Protein AF-A0A7W0K2F9-F1 (afdb_monomer_lite)

pLDDT: mean 76.54, std 14.65, range [44.34, 94.38]

Radius of gyration: 30.42 Å; chains: 1; bounding box: 89×40×96 Å

Foldseek 3Di:
DDPPPPPDPDDPLRVLLVVLVVLVVVVLCCCLVPVLVVLVPDDFVCQLVVLVVVCVVVVVVVVVSLVSNQVSLVSCVVPPNDPVSVVSSVVSVVVVVLCVQAVVVLSVLSNVTDDVVSSVCVSVSHHDDPPPPPPPDPDPPVPPPVPPDDDDDDDDDDDDDDDD

Sequence (164 aa):
MLLAHATAPAGVSDVVLVGAMALHAGFQLVVTLVVYPGFAEISDQRWVAAHAAHSRRIVPLVAIVYAAVVAAAALALTDQTEPLELAAAVAAAGAVASTASVAAPAHRRMAGGRSDVSLRLLAAGRPLRPGSGGTDSCGRRRLTVTMGRTASAQRLPASSVPGG

Structure (mmCIF, N/CA/C/O backbone):
data_AF-A0A7W0K2F9-F1
#
_entry.id   AF-A0A7W0K2F9-F1
#
loop_
_atom_site.group_PDB
_atom_site.id
_atom_site.type_symbol
_atom_site.label_atom_id
_atom_site.label_alt_id
_atom_site.label_comp_id
_atom_site.label_asym_id
_atom_site.label_entity_id
_atom_site.label_seq_id
_atom_site.pdbx_PDB_ins_code
_atom_site.Cartn_x
_atom_site.Cartn_y
_atom_site.Cartn_z
_atom_site.occupancy
_atom_site.B_iso_or_equiv
_atom_site.auth_seq_id
_atom_site.auth_comp_id
_atom_site.auth_asym_id
_atom_site.auth_atom_id
_atom_site.pdbx_PDB_model_num
ATOM 1 N N . MET A 1 1 ? -16.835 -23.406 32.176 1.00 44.34 1 MET A N 1
ATOM 2 C CA . MET A 1 1 ? -17.591 -22.157 32.391 1.00 44.34 1 MET A CA 1
ATOM 3 C C . MET A 1 1 ? -17.332 -21.259 31.187 1.00 44.34 1 MET A C 1
ATOM 5 O O . MET A 1 1 ? -16.384 -20.489 31.182 1.00 44.34 1 MET A O 1
ATOM 9 N N . LEU A 1 2 ? -18.081 -21.502 30.108 1.00 55.56 2 LEU A N 1
ATOM 10 C CA . LEU A 1 2 ? -17.984 -20.797 28.830 1.00 55.56 2 LEU A CA 1
ATOM 11 C C . LEU A 1 2 ? -18.884 -19.560 28.966 1.00 55.56 2 LEU A C 1
ATOM 13 O O . LEU A 1 2 ? -20.105 -19.689 28.917 1.00 55.56 2 LEU A O 1
ATOM 17 N N . LEU A 1 3 ? -18.314 -18.395 29.276 1.00 56.94 3 LEU A N 1
ATOM 18 C CA . LEU A 1 3 ? -19.094 -17.160 29.331 1.00 56.94 3 LEU A CA 1
ATOM 19 C C . LEU A 1 3 ? -19.512 -16.812 27.905 1.00 56.94 3 LEU A C 1
ATOM 21 O O . LEU A 1 3 ? -18.682 -16.411 27.091 1.00 56.94 3 LEU A O 1
ATOM 25 N N . ALA A 1 4 ? -20.799 -16.992 27.617 1.00 51.59 4 ALA A N 1
ATOM 26 C CA . ALA A 1 4 ? -21.450 -16.429 26.451 1.00 51.59 4 ALA A CA 1
ATOM 27 C C . ALA A 1 4 ? -21.295 -14.902 26.518 1.00 51.59 4 ALA A C 1
ATOM 29 O O . ALA A 1 4 ? -22.056 -14.220 27.201 1.00 51.59 4 ALA A O 1
ATOM 30 N N . HIS A 1 5 ? -20.262 -14.372 25.859 1.00 55.75 5 HIS A N 1
ATOM 31 C CA . HIS A 1 5 ? -20.194 -12.955 25.537 1.00 55.75 5 HIS A CA 1
ATOM 32 C C . HIS A 1 5 ? -21.335 -12.695 24.564 1.00 55.75 5 HIS A C 1
ATOM 34 O O . HIS A 1 5 ? -21.244 -13.032 23.384 1.00 55.75 5 HIS A O 1
ATOM 40 N N . ALA A 1 6 ? -22.435 -12.146 25.072 1.00 52.97 6 ALA A N 1
ATOM 41 C CA . ALA A 1 6 ? -23.382 -11.461 24.218 1.00 52.97 6 ALA A CA 1
ATOM 42 C C . ALA A 1 6 ? -22.588 -10.352 23.521 1.00 52.97 6 ALA A C 1
ATOM 44 O O . ALA A 1 6 ? -22.190 -9.378 24.156 1.00 52.97 6 ALA A O 1
ATOM 45 N N . THR A 1 7 ? -22.265 -10.552 22.244 1.00 63.22 7 THR A N 1
ATOM 46 C CA . THR A 1 7 ? -21.638 -9.524 21.422 1.00 63.22 7 THR A CA 1
ATOM 47 C C . THR A 1 7 ? -22.633 -8.383 21.339 1.00 63.22 7 THR A C 1
ATOM 49 O O . THR A 1 7 ? -23.656 -8.502 20.660 1.00 63.22 7 THR A O 1
ATOM 52 N N . ALA A 1 8 ? -22.368 -7.306 22.076 1.00 65.19 8 ALA A N 1
ATOM 53 C CA . ALA A 1 8 ? -23.054 -6.052 21.838 1.00 65.19 8 ALA A CA 1
ATOM 54 C C . ALA A 1 8 ? -22.922 -5.716 20.341 1.00 65.19 8 ALA A C 1
ATOM 56 O O . ALA A 1 8 ? -21.904 -6.062 19.726 1.00 65.19 8 ALA A O 1
ATOM 57 N N . PRO A 1 9 ? -23.952 -5.115 19.723 1.00 69.56 9 PRO A N 1
ATOM 58 C CA . PRO A 1 9 ? -23.828 -4.663 18.348 1.00 69.56 9 PRO A CA 1
ATOM 59 C C . PRO A 1 9 ? -22.625 -3.721 18.257 1.00 69.56 9 PRO A C 1
ATOM 61 O O . PRO A 1 9 ? -22.491 -2.816 19.079 1.00 69.56 9 PRO A O 1
ATOM 64 N N . ALA A 1 10 ? -21.750 -3.982 17.286 1.00 72.31 10 ALA A N 1
ATOM 65 C CA . ALA A 1 10 ? -20.553 -3.187 17.056 1.00 72.31 10 ALA A CA 1
ATOM 66 C C . ALA A 1 10 ? -20.918 -1.701 16.925 1.00 72.31 10 ALA A C 1
ATOM 68 O O . ALA A 1 10 ? -21.909 -1.358 16.264 1.00 72.31 10 ALA A O 1
ATOM 69 N N . GLY A 1 11 ? -20.121 -0.836 17.551 1.00 83.56 11 GLY A N 1
ATOM 70 C CA . GLY A 1 11 ? -20.272 0.606 17.414 1.00 83.56 11 GLY A CA 1
ATOM 71 C C . GLY A 1 11 ? -20.081 1.050 15.961 1.00 83.56 11 GLY A C 1
ATOM 72 O O . GLY A 1 11 ? -19.522 0.340 15.124 1.00 83.56 11 GLY A O 1
ATOM 73 N N . VAL A 1 12 ? -20.534 2.258 15.625 1.00 86.12 12 VAL A N 1
ATOM 74 C CA . VAL A 1 12 ? -20.285 2.822 14.285 1.00 86.12 12 VAL A CA 1
ATOM 75 C C . VAL A 1 12 ? -18.777 2.955 14.032 1.00 86.12 12 VAL A C 1
ATOM 77 O O . VAL A 1 12 ? -18.313 2.652 12.934 1.00 86.12 12 VAL A O 1
ATOM 80 N N . SER A 1 13 ? -18.012 3.347 15.050 1.00 84.88 13 SER A N 1
ATOM 81 C CA . SER A 1 13 ? -16.548 3.409 15.043 1.00 84.88 13 SER A CA 1
ATOM 82 C C . SER A 1 13 ? -15.904 2.044 14.787 1.00 84.88 13 SER A C 1
ATOM 84 O O . SER A 1 13 ? -15.033 1.958 13.920 1.00 84.88 13 SER A O 1
ATOM 86 N N . ASP A 1 14 ? -16.393 0.973 15.421 1.00 85.62 14 ASP A N 1
ATOM 87 C CA . ASP A 1 14 ? -15.945 -0.404 15.158 1.00 85.62 14 ASP A CA 1
ATOM 88 C C . ASP A 1 14 ? -16.142 -0.801 13.694 1.00 85.62 14 ASP A C 1
ATOM 90 O O . ASP A 1 14 ? -15.218 -1.280 13.031 1.00 85.62 14 ASP A O 1
ATOM 94 N N . VAL A 1 15 ? -17.351 -0.588 13.165 1.00 87.75 15 VAL A N 1
ATOM 95 C CA . VAL A 1 15 ? -17.688 -0.939 11.777 1.00 87.75 15 VAL A CA 1
ATOM 96 C C . VAL A 1 15 ? -16.814 -0.155 10.799 1.00 87.75 15 VAL A C 1
ATOM 98 O O . VAL A 1 15 ? -16.313 -0.720 9.822 1.00 87.75 15 VAL A O 1
ATOM 101 N N . VAL A 1 16 ? -16.593 1.132 11.069 1.00 89.69 16 VAL A N 1
ATOM 102 C CA . VAL A 1 16 ? -15.739 2.001 10.252 1.00 89.69 16 VAL A CA 1
ATOM 103 C C . VAL A 1 16 ? -14.276 1.550 10.309 1.00 89.69 16 VAL A C 1
ATOM 105 O O . VAL A 1 16 ? -13.632 1.460 9.261 1.00 89.69 16 VAL A O 1
ATOM 108 N N . LEU A 1 17 ? -13.757 1.208 11.489 1.00 86.75 17 LEU A N 1
ATOM 109 C CA . LEU A 1 17 ? -12.385 0.732 11.669 1.00 86.75 17 LEU A CA 1
ATOM 110 C C . LEU A 1 17 ? -12.152 -0.614 10.984 1.00 86.75 17 LEU A C 1
ATOM 112 O O . LEU A 1 17 ? -11.210 -0.750 10.199 1.00 86.75 17 LEU A O 1
ATOM 116 N N . VAL A 1 18 ? -13.035 -1.588 11.208 1.00 88.56 18 VAL A N 1
ATOM 117 C CA . VAL A 1 18 ? -12.971 -2.900 10.547 1.00 88.56 18 VAL A CA 1
ATOM 118 C C . VAL A 1 18 ? -13.072 -2.743 9.032 1.00 88.56 18 VAL A C 1
ATOM 120 O O . VAL A 1 18 ? -12.278 -3.337 8.301 1.00 88.56 18 VAL A O 1
ATOM 123 N N . GLY A 1 19 ? -13.994 -1.907 8.546 1.00 89.81 19 GLY A N 1
ATOM 124 C CA . GLY A 1 19 ? -14.146 -1.621 7.121 1.00 89.81 19 GLY A CA 1
ATOM 125 C C . GLY A 1 19 ? -12.888 -1.005 6.503 1.00 89.81 19 GLY A C 1
ATOM 126 O O . GLY A 1 19 ? -12.433 -1.457 5.450 1.00 89.81 19 GLY A O 1
ATOM 127 N N . ALA A 1 20 ? -12.277 -0.025 7.171 1.00 90.75 20 ALA A N 1
ATOM 128 C CA . ALA A 1 20 ? -11.041 0.604 6.710 1.00 90.75 20 ALA A CA 1
ATOM 129 C C . ALA A 1 20 ? -9.855 -0.377 6.700 1.00 90.75 20 ALA A C 1
ATOM 131 O O . ALA A 1 20 ? -9.077 -0.400 5.742 1.00 90.75 20 ALA A O 1
ATOM 132 N N . MET A 1 21 ? -9.741 -1.232 7.719 1.00 88.75 21 MET A N 1
ATOM 133 C CA . MET A 1 21 ? -8.705 -2.267 7.781 1.00 88.75 21 MET A CA 1
ATOM 134 C C . MET A 1 21 ? -8.904 -3.345 6.711 1.00 88.75 21 MET A C 1
ATOM 136 O O . MET A 1 21 ? -7.936 -3.751 6.069 1.00 88.75 21 MET A O 1
ATOM 140 N N . ALA A 1 22 ? -10.145 -3.768 6.459 1.00 89.75 22 ALA A N 1
ATOM 141 C CA . ALA A 1 22 ? -10.466 -4.706 5.387 1.00 89.75 22 ALA A CA 1
ATOM 142 C C . ALA A 1 22 ? -10.148 -4.115 4.003 1.00 89.75 22 ALA A C 1
ATOM 144 O O . ALA A 1 22 ? -9.556 -4.796 3.164 1.00 89.75 22 ALA A O 1
ATOM 145 N N . LEU A 1 23 ? -10.469 -2.834 3.782 1.00 92.81 23 LEU A N 1
ATOM 146 C CA . LEU A 1 23 ? -10.103 -2.107 2.564 1.00 92.81 23 LEU A CA 1
ATOM 147 C C . LEU A 1 23 ? -8.581 -2.071 2.369 1.00 92.81 23 LEU A C 1
ATOM 149 O O . LEU A 1 23 ? -8.090 -2.371 1.278 1.00 92.81 23 LEU A O 1
ATOM 153 N N . HIS A 1 24 ? -7.828 -1.730 3.417 1.00 91.75 24 HIS A N 1
ATOM 154 C CA . HIS A 1 24 ? -6.365 -1.694 3.374 1.00 91.75 24 HIS A CA 1
ATOM 155 C C . HIS A 1 24 ? -5.759 -3.075 3.105 1.00 91.75 24 HIS A C 1
ATOM 157 O O . HIS A 1 24 ? -4.905 -3.209 2.227 1.00 91.75 24 HIS A O 1
ATOM 163 N N . ALA A 1 25 ? -6.244 -4.111 3.787 1.00 90.06 25 ALA A N 1
ATOM 164 C CA . ALA A 1 25 ? -5.805 -5.485 3.571 1.00 90.06 25 ALA A CA 1
ATOM 165 C C . ALA A 1 25 ? -6.096 -5.953 2.136 1.00 90.06 25 ALA A C 1
ATOM 167 O O . ALA A 1 25 ? -5.215 -6.506 1.474 1.00 90.06 25 ALA A O 1
ATOM 168 N N . GLY A 1 26 ? -7.296 -5.673 1.618 1.00 91.94 26 GLY A N 1
ATOM 169 C CA . GLY A 1 26 ? -7.666 -5.965 0.232 1.00 91.94 26 GLY A CA 1
ATOM 170 C C . GLY A 1 26 ? -6.764 -5.246 -0.773 1.00 91.94 26 GLY A C 1
ATOM 171 O O . GLY A 1 26 ? -6.275 -5.861 -1.722 1.00 91.94 26 GLY A O 1
ATOM 172 N N . PHE A 1 27 ? -6.464 -3.969 -0.526 1.00 91.88 27 PHE A N 1
ATOM 173 C CA . PHE A 1 27 ? -5.512 -3.206 -1.330 1.00 91.88 27 PHE A CA 1
ATOM 174 C C . PHE A 1 27 ? -4.119 -3.859 -1.339 1.00 91.88 27 PHE A C 1
ATOM 176 O O . PHE A 1 27 ? -3.539 -4.059 -2.410 1.00 91.88 27 PHE A O 1
ATOM 183 N N . GLN A 1 28 ? -3.602 -4.249 -0.171 1.00 90.38 28 GLN A N 1
ATOM 184 C CA . GLN A 1 28 ? -2.296 -4.906 -0.059 1.00 90.38 28 GLN A CA 1
ATOM 185 C C . GLN A 1 28 ? -2.253 -6.256 -0.782 1.00 90.38 28 GLN A C 1
ATOM 187 O O . GLN A 1 28 ? -1.269 -6.558 -1.463 1.00 90.38 28 GLN A O 1
ATOM 192 N N . LEU A 1 29 ? -3.325 -7.048 -0.695 1.00 91.56 29 LEU A N 1
ATOM 193 C CA . LEU A 1 29 ? -3.441 -8.314 -1.419 1.00 91.56 29 LEU A CA 1
ATOM 194 C C . LEU A 1 29 ? -3.397 -8.104 -2.934 1.00 91.56 29 LEU A C 1
ATOM 196 O O . LEU A 1 29 ? -2.640 -8.792 -3.615 1.00 91.56 29 LEU A O 1
ATOM 200 N N . VAL A 1 30 ? -4.138 -7.129 -3.467 1.00 94.38 30 VAL A N 1
ATOM 201 C CA . VAL A 1 30 ? -4.122 -6.818 -4.907 1.00 94.38 30 VAL A CA 1
ATOM 202 C C . VAL A 1 30 ? -2.734 -6.366 -5.361 1.00 94.38 30 VAL A C 1
ATOM 204 O O . VAL A 1 30 ? -2.222 -6.855 -6.371 1.00 94.38 30 VAL A O 1
ATOM 207 N N . VAL A 1 31 ? -2.086 -5.469 -4.615 1.00 90.50 31 VAL A N 1
ATOM 208 C CA . VAL A 1 31 ? -0.729 -5.014 -4.954 1.00 90.50 31 VAL A CA 1
ATOM 209 C C . VAL A 1 31 ? 0.255 -6.188 -4.963 1.00 90.50 31 VAL A C 1
ATOM 211 O O . VAL A 1 31 ? 1.047 -6.336 -5.895 1.00 90.50 31 VAL A O 1
ATOM 214 N N . THR 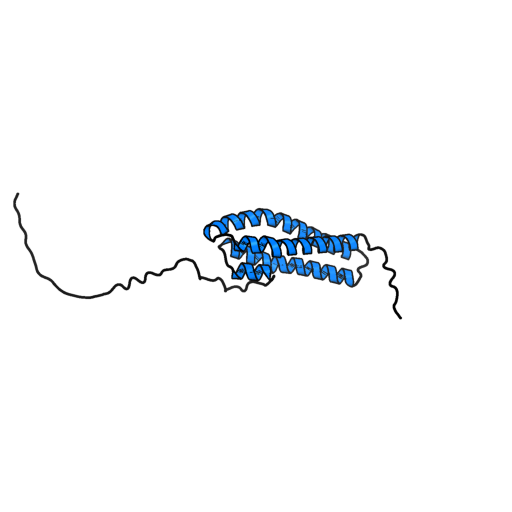A 1 32 ? 0.164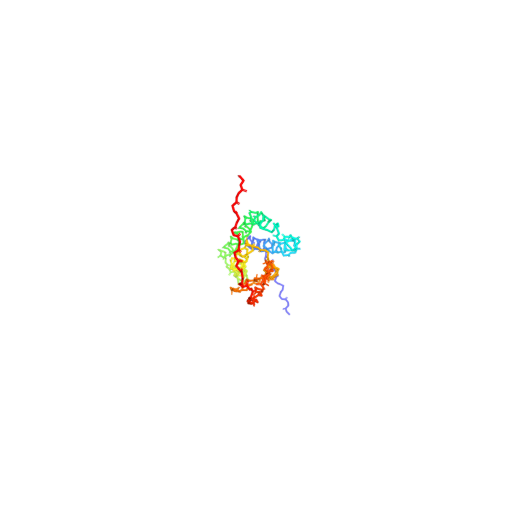 -7.061 -3.965 1.00 87.81 32 THR A N 1
ATOM 215 C CA . THR A 1 32 ? 1.099 -8.176 -3.789 1.00 87.81 32 THR A CA 1
ATOM 216 C C . THR A 1 32 ? 0.892 -9.284 -4.817 1.00 87.81 32 THR A C 1
ATOM 218 O O . THR A 1 32 ? 1.864 -9.776 -5.385 1.00 87.81 32 THR A O 1
ATOM 221 N N . LEU A 1 33 ? -0.358 -9.680 -5.060 1.00 89.62 33 LEU A N 1
ATOM 222 C CA . LEU A 1 33 ? -0.691 -10.852 -5.873 1.00 89.62 33 LEU A CA 1
ATOM 223 C C . LEU A 1 33 ? -0.896 -10.530 -7.354 1.00 89.62 33 LEU A C 1
ATOM 225 O O . LEU A 1 33 ? -0.792 -11.429 -8.181 1.00 89.62 33 LEU A O 1
ATOM 229 N N . VAL A 1 34 ? -1.190 -9.274 -7.699 1.00 92.50 34 VAL A N 1
ATOM 230 C CA . VAL A 1 34 ? -1.494 -8.875 -9.082 1.00 92.50 34 VAL A CA 1
ATOM 231 C C . VAL A 1 34 ? -0.463 -7.882 -9.605 1.00 92.50 34 VAL A C 1
ATOM 233 O O . VAL A 1 34 ? 0.147 -8.106 -10.649 1.00 92.50 34 VAL A O 1
ATOM 236 N N . VAL A 1 35 ? -0.230 -6.788 -8.876 1.00 91.00 35 VAL A N 1
ATOM 237 C CA . VAL A 1 35 ? 0.603 -5.685 -9.381 1.00 91.00 35 VAL A CA 1
ATOM 238 C C . VAL A 1 35 ? 2.081 -6.070 -9.439 1.00 91.00 35 VAL A C 1
ATOM 240 O O . VAL A 1 35 ? 2.724 -5.863 -10.470 1.00 91.00 35 VAL A O 1
ATOM 243 N N . TYR A 1 36 ? 2.641 -6.629 -8.363 1.00 88.50 36 TYR A N 1
ATOM 244 C CA . TYR A 1 36 ? 4.064 -6.987 -8.336 1.00 88.50 36 TYR A CA 1
ATOM 245 C C . TYR A 1 36 ? 4.443 -8.102 -9.321 1.00 88.50 36 TYR A C 1
ATOM 247 O O . TYR A 1 36 ? 5.468 -7.939 -9.990 1.00 88.50 36 TYR A O 1
ATOM 255 N N . PRO A 1 37 ? 3.647 -9.173 -9.503 1.00 87.12 37 PRO A N 1
ATOM 256 C CA . PRO A 1 37 ? 3.884 -10.132 -10.579 1.00 87.12 37 PRO A CA 1
ATOM 257 C C . PRO A 1 37 ? 3.842 -9.482 -11.964 1.00 87.12 37 PRO A C 1
ATOM 259 O O . PRO A 1 37 ? 4.759 -9.693 -12.751 1.00 87.12 37 PRO A O 1
ATOM 262 N N . GLY A 1 38 ? 2.874 -8.596 -12.229 1.00 88.56 38 GLY A N 1
ATOM 263 C CA . GLY A 1 38 ? 2.805 -7.873 -13.504 1.00 88.56 38 GLY A CA 1
ATOM 264 C C . GLY A 1 38 ? 4.040 -7.005 -13.782 1.00 88.56 38 GLY A C 1
ATOM 265 O O . GLY A 1 38 ? 4.488 -6.893 -14.922 1.00 88.56 38 GLY A O 1
ATOM 266 N N . PHE A 1 39 ? 4.663 -6.433 -12.746 1.00 88.81 39 PHE A N 1
ATOM 267 C CA . PHE A 1 39 ? 5.930 -5.715 -12.903 1.00 88.81 39 PHE A CA 1
ATOM 268 C C . PHE A 1 39 ? 7.111 -6.615 -13.276 1.00 88.81 39 PHE A C 1
ATOM 270 O O . PHE A 1 39 ? 8.032 -6.145 -13.949 1.00 88.81 39 PHE A O 1
ATOM 277 N N . ALA A 1 40 ? 7.091 -7.891 -12.883 1.00 85.75 40 ALA A N 1
ATOM 278 C CA . ALA A 1 40 ? 8.150 -8.840 -13.216 1.00 85.75 40 ALA A CA 1
ATOM 279 C C . ALA A 1 40 ? 8.210 -9.161 -14.723 1.00 85.75 40 ALA A C 1
ATOM 281 O O . ALA A 1 40 ? 9.253 -9.596 -15.213 1.00 85.75 40 ALA A O 1
ATOM 282 N N . GLU A 1 41 ? 7.147 -8.878 -15.473 1.00 88.50 41 GLU A N 1
ATOM 283 C CA . GLU A 1 41 ? 7.058 -9.115 -16.920 1.00 88.50 41 GLU A CA 1
ATOM 284 C C . GLU A 1 41 ? 7.526 -7.912 -17.762 1.00 88.50 41 GLU A C 1
ATOM 286 O O . GLU A 1 41 ? 7.749 -8.031 -18.967 1.00 88.50 41 GLU A O 1
ATOM 291 N N . ILE A 1 42 ? 7.717 -6.735 -17.152 1.00 91.19 42 ILE A N 1
ATOM 292 C CA . ILE A 1 42 ? 8.082 -5.511 -17.881 1.00 91.19 42 ILE A CA 1
ATOM 293 C C . ILE A 1 42 ? 9.580 -5.488 -18.189 1.00 91.19 42 ILE A C 1
ATOM 295 O O . ILE A 1 42 ? 10.406 -5.484 -17.279 1.00 91.19 42 ILE A O 1
ATOM 299 N N . SER A 1 43 ? 9.944 -5.388 -19.468 1.00 90.62 43 SER A N 1
ATOM 300 C CA . SER A 1 43 ? 11.347 -5.260 -19.878 1.00 90.62 43 SER A CA 1
ATOM 301 C C . SER A 1 43 ? 12.015 -3.990 -19.336 1.00 90.62 43 SER A C 1
ATOM 303 O O . SER A 1 43 ? 11.375 -2.945 -19.190 1.00 90.62 43 SER A O 1
ATOM 305 N N . ASP A 1 44 ? 13.332 -4.046 -19.127 1.00 88.94 44 ASP A N 1
ATOM 306 C CA . ASP A 1 44 ? 14.124 -2.917 -18.611 1.00 88.94 44 ASP A CA 1
ATOM 307 C C . ASP A 1 44 ? 13.948 -1.636 -19.438 1.00 88.94 44 ASP A C 1
ATOM 309 O O . ASP A 1 44 ? 13.823 -0.544 -18.888 1.00 88.94 44 ASP A O 1
ATOM 313 N N . GLN A 1 45 ? 13.853 -1.768 -20.765 1.00 91.88 45 GLN A N 1
ATOM 314 C CA . GLN A 1 45 ? 13.656 -0.642 -21.686 1.00 91.88 45 GLN A CA 1
ATOM 315 C C . GLN A 1 45 ? 12.334 0.102 -21.448 1.00 91.88 45 GLN A C 1
ATOM 317 O O . GLN A 1 45 ? 12.251 1.311 -21.659 1.00 91.88 45 GLN A O 1
ATOM 322 N N . ARG A 1 46 ? 11.286 -0.612 -21.022 1.00 92.31 46 ARG A N 1
ATOM 323 C CA . ARG A 1 46 ? 9.945 -0.047 -20.794 1.00 92.31 46 ARG A CA 1
ATOM 324 C C . ARG A 1 46 ? 9.703 0.313 -19.331 1.00 92.31 46 ARG A C 1
ATOM 326 O O . ARG A 1 46 ? 8.711 0.983 -19.037 1.00 92.31 46 ARG A O 1
ATOM 333 N N . TRP A 1 47 ? 10.601 -0.102 -18.437 1.00 91.00 47 TRP A N 1
ATOM 334 C CA . TRP A 1 47 ? 10.448 0.010 -16.993 1.00 91.00 47 TRP A CA 1
ATOM 335 C C . TRP A 1 47 ? 10.135 1.433 -16.535 1.00 91.00 47 TRP A C 1
ATOM 337 O O . TRP A 1 47 ? 9.105 1.655 -15.908 1.00 91.00 47 TRP A O 1
ATOM 347 N N . VAL A 1 48 ? 10.982 2.407 -16.884 1.00 91.31 48 VAL A N 1
ATOM 348 C CA . VAL A 1 48 ? 10.853 3.792 -16.394 1.00 91.31 48 VAL A CA 1
ATOM 349 C C . VAL A 1 48 ? 9.503 4.393 -16.791 1.00 91.31 48 VAL A C 1
ATOM 351 O O . VAL A 1 48 ? 8.798 4.960 -15.956 1.00 91.31 48 VAL A O 1
ATOM 354 N N . ALA A 1 49 ? 9.098 4.218 -18.052 1.00 92.50 49 ALA A N 1
ATOM 355 C CA . ALA A 1 49 ? 7.823 4.725 -18.547 1.00 92.50 49 ALA A CA 1
ATOM 356 C C . ALA A 1 49 ? 6.627 4.040 -17.861 1.00 92.50 49 ALA A C 1
ATOM 358 O O . ALA A 1 49 ? 5.684 4.717 -17.435 1.00 92.50 49 ALA A O 1
ATOM 359 N N . ALA A 1 50 ? 6.670 2.712 -17.720 1.00 92.88 50 ALA A N 1
ATOM 360 C CA . ALA A 1 50 ? 5.599 1.939 -17.098 1.00 92.88 50 ALA A CA 1
ATOM 361 C C . ALA A 1 50 ? 5.474 2.220 -15.592 1.00 92.88 50 ALA A C 1
ATOM 363 O O . ALA A 1 50 ? 4.370 2.464 -15.102 1.00 92.88 50 ALA A O 1
ATOM 364 N N . HIS A 1 51 ? 6.593 2.260 -14.866 1.00 93.19 51 HIS A N 1
ATOM 365 C CA . HIS A 1 51 ? 6.644 2.563 -13.435 1.00 93.19 51 HIS A CA 1
ATOM 366 C C . HIS A 1 51 ? 6.163 3.983 -13.141 1.00 93.19 51 HIS A C 1
ATOM 368 O O . HIS A 1 51 ? 5.351 4.172 -12.235 1.00 93.19 51 HIS A O 1
ATOM 374 N N . ALA A 1 52 ? 6.567 4.975 -13.940 1.00 92.00 52 ALA A N 1
ATOM 375 C CA . ALA A 1 52 ? 6.078 6.344 -13.791 1.00 92.00 52 ALA A CA 1
ATOM 376 C C . ALA A 1 52 ? 4.561 6.433 -14.031 1.00 92.00 52 ALA A C 1
ATOM 378 O O . ALA A 1 52 ? 3.842 7.100 -13.283 1.00 92.00 52 ALA A O 1
ATOM 379 N N . ALA A 1 53 ? 4.053 5.738 -15.053 1.00 93.62 53 ALA A N 1
ATOM 380 C CA . ALA A 1 53 ? 2.625 5.703 -15.350 1.00 93.62 53 ALA A CA 1
ATOM 381 C C . ALA A 1 53 ? 1.817 4.985 -14.257 1.00 93.62 53 ALA A C 1
ATOM 383 O O . ALA A 1 53 ? 0.720 5.430 -13.920 1.00 93.62 53 ALA A O 1
ATOM 384 N N . HIS A 1 54 ? 2.342 3.899 -13.691 1.00 93.62 54 HIS A N 1
ATOM 385 C CA . HIS A 1 54 ? 1.741 3.239 -12.537 1.00 93.62 54 HIS A CA 1
ATOM 386 C C . HIS A 1 54 ? 1.759 4.150 -11.304 1.00 93.62 54 HIS A C 1
ATOM 388 O O . HIS A 1 54 ? 0.716 4.358 -10.691 1.00 93.62 54 HIS A O 1
ATOM 394 N N . SER A 1 55 ? 2.903 4.768 -10.997 1.00 92.00 55 SER A N 1
ATOM 395 C CA . SER A 1 55 ? 3.084 5.649 -9.837 1.00 92.00 55 SER A CA 1
ATOM 396 C C . SER A 1 55 ? 2.075 6.800 -9.831 1.00 92.00 55 SER A C 1
ATOM 398 O O . SER A 1 55 ? 1.419 7.035 -8.821 1.00 92.00 55 SER A O 1
ATOM 400 N N . ARG A 1 56 ? 1.855 7.460 -10.978 1.00 94.25 56 ARG A N 1
ATOM 401 C CA . ARG A 1 56 ? 0.850 8.536 -11.097 1.00 94.25 56 ARG A CA 1
ATOM 402 C C . ARG A 1 56 ? -0.581 8.085 -10.787 1.00 94.25 56 ARG A C 1
ATOM 404 O O . ARG A 1 56 ? -1.374 8.897 -10.328 1.00 94.25 56 ARG A O 1
ATOM 411 N N . ARG A 1 57 ? -0.916 6.820 -11.055 1.00 94.12 57 ARG A N 1
ATOM 412 C CA . ARG A 1 57 ? -2.261 6.267 -10.827 1.00 94.12 57 ARG A CA 1
ATOM 413 C C . ARG A 1 57 ? -2.426 5.720 -9.414 1.00 94.12 57 ARG A C 1
ATOM 415 O O . ARG A 1 57 ? -3.474 5.911 -8.812 1.00 94.12 57 ARG A O 1
ATOM 422 N N . ILE A 1 58 ? -1.402 5.051 -8.887 1.00 92.06 58 ILE A N 1
ATOM 423 C CA . ILE A 1 58 ? -1.486 4.357 -7.599 1.00 92.06 58 ILE A CA 1
ATOM 424 C C . ILE A 1 58 ? -1.339 5.311 -6.410 1.00 92.06 58 ILE A C 1
ATOM 426 O O . ILE A 1 58 ? -1.989 5.101 -5.395 1.00 92.06 58 ILE A O 1
ATOM 430 N N . VAL A 1 59 ? -0.540 6.381 -6.529 1.00 91.25 59 VAL A N 1
ATOM 431 C CA . VAL A 1 59 ? -0.311 7.347 -5.438 1.00 91.25 59 VAL A CA 1
ATOM 432 C C . VAL A 1 59 ? -1.607 7.962 -4.890 1.00 91.25 59 VAL A C 1
ATOM 434 O O . VAL A 1 59 ? -1.788 7.900 -3.674 1.00 91.25 59 VAL A O 1
ATOM 437 N N . PRO A 1 60 ? -2.527 8.519 -5.707 1.00 92.81 60 PRO A N 1
ATOM 438 C CA . PRO A 1 60 ? -3.772 9.066 -5.168 1.00 92.81 60 PRO A CA 1
ATOM 439 C C . PRO A 1 60 ? -4.646 7.987 -4.517 1.00 92.81 60 PRO A C 1
ATOM 441 O O . PRO A 1 60 ? -5.241 8.238 -3.473 1.00 92.81 60 PRO A O 1
ATOM 444 N N . LEU A 1 61 ? -4.676 6.769 -5.072 1.00 92.31 61 LEU A N 1
ATOM 445 C CA . LEU A 1 61 ? -5.429 5.656 -4.488 1.00 92.31 61 LEU A CA 1
ATOM 446 C C . LEU A 1 61 ? -4.870 5.251 -3.116 1.00 92.31 61 LEU A C 1
ATOM 448 O O . LEU A 1 61 ? -5.629 5.119 -2.160 1.00 92.31 61 LEU A O 1
ATOM 452 N N . VAL A 1 62 ? -3.545 5.115 -3.001 1.00 90.62 62 VAL A N 1
ATOM 453 C CA . VAL A 1 62 ? -2.861 4.855 -1.724 1.00 90.62 62 VAL A CA 1
ATOM 454 C C . VAL A 1 62 ? -3.178 5.963 -0.726 1.00 90.62 62 VAL A C 1
ATOM 456 O O . VAL A 1 62 ? -3.539 5.669 0.407 1.00 90.62 62 VAL A O 1
ATOM 459 N N . ALA A 1 63 ? -3.098 7.231 -1.136 1.00 89.69 63 ALA A N 1
ATOM 460 C CA . ALA A 1 63 ? -3.399 8.350 -0.250 1.00 89.69 63 ALA A CA 1
ATOM 461 C C . ALA A 1 63 ? -4.827 8.266 0.317 1.00 89.69 63 ALA A C 1
ATOM 463 O O . ALA A 1 63 ? -5.004 8.430 1.520 1.00 89.69 63 ALA A O 1
ATOM 464 N N . ILE A 1 64 ? -5.820 7.939 -0.516 1.00 93.31 64 ILE A N 1
ATOM 465 C CA . ILE A 1 64 ? -7.219 7.779 -0.088 1.00 93.31 64 ILE A CA 1
ATOM 466 C C . ILE A 1 64 ? -7.372 6.616 0.901 1.00 93.31 64 ILE A C 1
ATOM 468 O O . ILE A 1 64 ? -7.971 6.794 1.960 1.00 93.31 64 ILE A O 1
ATOM 472 N N . VAL A 1 65 ? -6.809 5.442 0.594 1.00 92.19 65 VAL A N 1
ATOM 473 C CA . VAL A 1 65 ? -6.907 4.259 1.470 1.00 92.19 65 VAL A CA 1
ATOM 474 C C . VAL A 1 65 ? -6.267 4.535 2.832 1.00 92.19 65 VAL A C 1
ATOM 476 O O . VAL A 1 65 ? -6.860 4.236 3.865 1.00 92.19 65 VAL A O 1
ATOM 479 N N . TYR A 1 66 ? -5.082 5.147 2.858 1.00 87.94 66 TYR A N 1
ATOM 480 C CA . TYR A 1 66 ? -4.388 5.443 4.113 1.00 87.94 66 TYR A CA 1
ATOM 481 C C . TYR A 1 66 ? -5.066 6.577 4.887 1.00 87.94 66 TYR A C 1
ATOM 483 O O . TYR A 1 66 ? -5.115 6.515 6.113 1.00 87.94 66 TYR A O 1
ATOM 491 N N . ALA A 1 67 ? -5.641 7.571 4.204 1.00 89.75 67 ALA A N 1
ATOM 492 C CA . ALA A 1 67 ? -6.455 8.597 4.851 1.00 89.75 67 ALA A CA 1
ATOM 493 C C . ALA A 1 67 ? -7.698 7.992 5.521 1.00 89.75 67 ALA A C 1
ATOM 495 O O . ALA A 1 67 ? -7.998 8.352 6.655 1.00 89.75 67 ALA A O 1
ATOM 496 N N . ALA A 1 68 ? -8.371 7.035 4.871 1.00 89.88 68 ALA A N 1
ATOM 497 C CA . ALA A 1 68 ? -9.505 6.322 5.460 1.00 89.88 68 ALA A CA 1
ATOM 498 C C . ALA A 1 68 ? -9.097 5.530 6.713 1.00 89.88 68 ALA A C 1
ATOM 500 O O . ALA A 1 68 ? -9.783 5.605 7.727 1.00 89.88 68 ALA A O 1
ATOM 501 N N . VAL A 1 69 ? -7.954 4.834 6.676 1.00 89.50 69 VAL A N 1
ATOM 502 C CA . VAL A 1 69 ? -7.404 4.114 7.840 1.00 89.50 69 VAL A CA 1
ATOM 503 C C . VAL A 1 69 ? -7.093 5.067 8.997 1.00 89.50 69 VAL A C 1
ATOM 505 O O . VAL A 1 69 ? -7.484 4.799 10.129 1.00 89.50 69 VAL A O 1
ATOM 508 N N . VAL A 1 70 ? -6.427 6.195 8.726 1.00 88.69 70 VAL A N 1
ATOM 509 C CA . VAL A 1 70 ? -6.095 7.191 9.759 1.00 88.69 70 VAL A CA 1
ATOM 510 C C . VAL A 1 70 ? -7.355 7.829 10.341 1.00 88.69 70 VAL A C 1
ATOM 512 O O . VAL A 1 70 ? -7.451 7.966 11.556 1.00 88.69 70 VAL A O 1
ATOM 515 N N . ALA A 1 71 ? -8.331 8.186 9.503 1.00 90.19 71 ALA A N 1
ATOM 516 C CA . ALA A 1 71 ? -9.592 8.766 9.955 1.00 90.19 71 ALA A CA 1
ATOM 517 C C . ALA A 1 71 ? -10.402 7.778 10.806 1.00 90.19 71 ALA A C 1
ATOM 519 O O . ALA A 1 71 ? -10.919 8.158 11.852 1.00 90.19 71 ALA A O 1
ATOM 520 N N . ALA A 1 72 ? -10.468 6.509 10.395 1.00 89.19 72 ALA A N 1
ATOM 521 C CA . ALA A 1 72 ? -11.154 5.462 11.141 1.00 89.19 72 ALA A CA 1
ATOM 522 C C . ALA A 1 72 ? -10.487 5.185 12.497 1.00 89.19 72 ALA A C 1
ATOM 524 O O . ALA A 1 72 ? -11.173 5.089 13.510 1.00 89.19 72 ALA A O 1
ATOM 525 N N . ALA A 1 73 ? -9.151 5.124 12.530 1.00 86.44 73 ALA A N 1
ATOM 526 C CA . ALA A 1 73 ? -8.401 4.984 13.775 1.00 86.44 73 ALA A CA 1
ATOM 527 C C . ALA A 1 73 ? -8.602 6.197 14.696 1.00 86.44 73 ALA A C 1
ATOM 529 O O . ALA A 1 73 ? -8.818 6.026 15.889 1.00 86.44 73 ALA A O 1
ATOM 530 N N . ALA A 1 74 ? -8.577 7.419 14.155 1.00 86.56 74 ALA A N 1
ATOM 531 C CA . ALA A 1 74 ? -8.831 8.628 14.933 1.00 86.56 74 ALA A CA 1
ATOM 532 C C . ALA A 1 74 ? -10.253 8.651 15.516 1.00 86.56 74 ALA A C 1
ATOM 534 O O . ALA A 1 74 ? -10.414 9.011 16.675 1.00 86.56 74 ALA A O 1
ATOM 535 N N . LEU A 1 75 ? -11.259 8.230 14.741 1.00 86.44 75 LEU A N 1
ATOM 536 C CA . LEU A 1 75 ? -12.645 8.137 15.202 1.00 86.44 75 LEU A CA 1
ATOM 537 C C . LEU A 1 75 ? -12.798 7.121 16.343 1.00 86.44 75 LEU A C 1
ATOM 539 O O . LEU A 1 75 ? -13.404 7.442 17.360 1.00 86.44 75 LEU A O 1
ATOM 543 N N . ALA A 1 76 ? -12.200 5.933 16.217 1.00 84.12 76 ALA A N 1
ATOM 544 C CA . ALA A 1 76 ? -12.232 4.920 17.276 1.00 84.12 76 ALA A CA 1
ATOM 545 C C . ALA A 1 76 ? -11.593 5.416 18.589 1.00 84.12 76 ALA A C 1
ATOM 547 O O . ALA A 1 76 ? -12.053 5.085 19.674 1.00 84.12 76 ALA A O 1
ATOM 548 N N . LEU A 1 77 ? -10.574 6.278 18.505 1.00 83.31 77 LEU A N 1
ATOM 549 C CA . LEU A 1 77 ? -9.934 6.881 19.680 1.00 83.31 77 LEU A CA 1
ATOM 550 C C . LEU A 1 77 ? -10.746 8.019 20.329 1.00 83.31 77 LEU A C 1
ATOM 552 O O . LEU A 1 77 ? -10.354 8.498 21.391 1.00 83.31 77 LEU A O 1
ATOM 556 N N . THR A 1 78 ? -11.831 8.494 19.702 1.00 82.88 78 THR A N 1
ATOM 557 C CA . THR A 1 78 ? -12.712 9.522 20.298 1.00 82.88 78 THR A CA 1
ATOM 558 C C . THR A 1 78 ? -13.848 8.947 21.145 1.00 82.88 78 THR A C 1
ATOM 560 O O . THR A 1 78 ? -14.428 9.687 21.941 1.00 82.88 78 THR A O 1
ATOM 563 N N . ASP A 1 79 ? -14.128 7.649 21.016 1.00 72.81 79 ASP A N 1
ATOM 564 C CA . ASP A 1 79 ? -15.082 6.919 21.857 1.00 72.81 79 ASP A CA 1
ATOM 565 C C . ASP A 1 79 ? -14.393 6.379 23.131 1.00 72.81 79 ASP A C 1
ATOM 567 O O . ASP A 1 79 ? -13.182 6.536 23.312 1.00 72.81 79 ASP A O 1
ATOM 571 N N . GLN A 1 80 ? -15.149 5.771 24.060 1.00 69.44 80 GLN A N 1
ATOM 572 C CA . GLN A 1 80 ? -14.558 5.099 25.229 1.00 69.44 80 GLN A CA 1
ATOM 573 C C . GLN A 1 80 ? -13.673 3.940 24.756 1.00 69.44 80 GLN A C 1
ATOM 575 O O . GLN A 1 80 ? -14.178 2.862 24.471 1.00 69.44 80 GLN A O 1
ATOM 580 N N . THR A 1 81 ? -12.366 4.197 24.649 1.00 69.06 81 THR A N 1
ATOM 581 C CA . THR A 1 81 ? -11.449 3.309 23.935 1.00 69.06 81 THR A CA 1
ATOM 582 C C . THR A 1 81 ? -11.225 2.007 24.692 1.00 69.06 81 THR A C 1
ATOM 584 O O . THR A 1 81 ? -10.562 1.984 25.735 1.00 69.06 81 THR A O 1
ATOM 587 N N . GLU A 1 82 ? -11.708 0.908 24.131 1.00 80.69 82 GLU A N 1
ATOM 588 C CA . GLU A 1 82 ? -11.420 -0.429 24.636 1.00 80.69 82 GLU A CA 1
ATOM 589 C C . GLU A 1 82 ? -9.994 -0.865 24.233 1.00 80.69 82 GLU A C 1
ATOM 591 O O . GLU A 1 82 ? -9.458 -0.436 23.202 1.00 80.69 82 GLU A O 1
ATOM 596 N N . PRO A 1 83 ? -9.336 -1.767 24.988 1.00 81.25 83 PRO A N 1
ATOM 597 C CA . PRO A 1 83 ? -7.965 -2.197 24.690 1.00 81.25 83 PRO A CA 1
ATOM 598 C C . PRO A 1 83 ? -7.768 -2.739 23.264 1.00 81.25 83 PRO A C 1
ATOM 600 O O . PRO A 1 83 ? -6.688 -2.597 22.685 1.00 81.25 83 PRO A O 1
ATOM 603 N N . LEU A 1 84 ? -8.805 -3.358 22.691 1.00 78.62 84 LEU A N 1
ATOM 604 C CA . LEU A 1 84 ? -8.772 -3.897 21.333 1.00 78.62 84 LEU A CA 1
ATOM 605 C C . LEU A 1 84 ? -8.783 -2.793 20.265 1.00 78.62 84 LEU A C 1
ATOM 607 O O . LEU A 1 84 ? -8.062 -2.906 19.274 1.00 78.62 84 LEU A O 1
ATOM 611 N N . GLU A 1 85 ? -9.540 -1.719 20.476 1.00 78.25 85 GLU A N 1
ATOM 612 C CA . GLU A 1 85 ? -9.582 -0.563 19.573 1.00 78.25 85 GLU A CA 1
ATOM 613 C C . GLU A 1 85 ? -8.239 0.164 19.575 1.00 78.25 85 GLU A C 1
ATOM 615 O O . GLU A 1 85 ? -7.703 0.488 18.513 1.00 78.25 85 GLU A O 1
ATOM 620 N N . LEU A 1 86 ? -7.630 0.327 20.755 1.00 81.50 86 LEU A N 1
ATOM 621 C CA . LEU A 1 86 ? -6.281 0.874 20.874 1.00 81.50 86 LEU A CA 1
ATOM 622 C C . LEU A 1 86 ? -5.258 -0.002 20.137 1.00 81.50 86 LEU A C 1
ATOM 624 O O . LEU A 1 86 ? -4.419 0.515 19.396 1.00 81.50 86 LEU A O 1
ATOM 628 N N . ALA A 1 87 ? -5.332 -1.328 20.294 1.00 81.94 87 ALA A N 1
ATOM 629 C CA . ALA A 1 87 ? -4.458 -2.253 19.575 1.00 81.94 87 ALA A CA 1
ATOM 630 C C . ALA A 1 87 ? -4.646 -2.153 18.050 1.00 81.94 87 ALA A C 1
ATOM 632 O O . ALA A 1 87 ? -3.660 -2.124 17.307 1.00 81.94 87 ALA A O 1
ATOM 633 N N . ALA A 1 88 ? -5.890 -2.045 17.578 1.00 78.69 88 ALA A N 1
ATOM 634 C CA . ALA A 1 88 ? -6.207 -1.865 16.166 1.00 78.69 88 ALA A CA 1
ATOM 635 C C . ALA A 1 88 ? -5.710 -0.511 15.627 1.00 78.69 88 ALA A C 1
ATOM 637 O O . ALA A 1 88 ? -5.112 -0.466 14.550 1.00 78.69 88 ALA A O 1
ATOM 638 N N . ALA A 1 89 ? -5.860 0.573 16.389 1.00 79.38 89 ALA A N 1
ATOM 639 C CA . ALA A 1 89 ? -5.341 1.894 16.039 1.00 79.38 89 ALA A CA 1
ATOM 640 C C . ALA A 1 89 ? -3.802 1.911 15.970 1.00 79.38 89 ALA A C 1
ATOM 642 O O . ALA A 1 89 ? -3.226 2.453 15.024 1.00 79.38 89 ALA A O 1
ATOM 643 N N . VAL A 1 90 ? -3.117 1.262 16.918 1.00 83.00 90 VAL A N 1
ATOM 644 C CA . VAL A 1 90 ? -1.651 1.102 16.892 1.00 83.00 90 VAL A CA 1
ATOM 645 C C . VAL A 1 90 ? -1.211 0.269 15.686 1.00 83.00 90 VAL A C 1
ATOM 647 O O . VAL A 1 90 ? -0.249 0.635 15.007 1.00 83.00 90 VAL A O 1
ATOM 650 N N . ALA A 1 91 ? -1.917 -0.820 15.372 1.00 81.06 91 ALA A N 1
ATOM 651 C CA . ALA A 1 91 ? -1.634 -1.632 14.191 1.00 81.06 91 ALA A CA 1
ATOM 652 C C . ALA A 1 91 ? -1.821 -0.832 12.889 1.00 81.06 91 ALA A C 1
ATOM 654 O O . ALA A 1 91 ? -0.960 -0.881 12.007 1.00 81.06 91 ALA A O 1
ATOM 655 N N . ALA A 1 92 ? -2.893 -0.041 12.795 1.00 80.25 92 ALA A N 1
ATOM 656 C CA . ALA A 1 92 ? -3.151 0.871 11.684 1.00 80.25 92 ALA A CA 1
ATOM 657 C C . ALA A 1 92 ? -2.027 1.910 11.529 1.00 80.25 92 ALA A C 1
ATOM 659 O O . ALA A 1 92 ? -1.476 2.078 10.436 1.00 80.25 92 ALA A O 1
ATOM 660 N N . ALA A 1 93 ? -1.609 2.549 12.626 1.00 78.38 93 ALA A N 1
ATOM 661 C CA . ALA A 1 93 ? -0.482 3.479 12.629 1.00 78.38 93 ALA A CA 1
ATOM 662 C C . ALA A 1 93 ? 0.827 2.797 12.189 1.00 78.38 93 ALA A C 1
ATOM 664 O O . ALA A 1 93 ? 1.574 3.348 11.377 1.00 78.38 93 ALA A O 1
ATOM 665 N N . GLY A 1 94 ? 1.083 1.570 12.651 1.00 79.44 94 GLY A N 1
ATOM 666 C CA . GLY A 1 94 ? 2.223 0.758 12.222 1.00 79.44 94 GLY A CA 1
ATOM 667 C C . GLY A 1 94 ? 2.195 0.428 10.723 1.00 79.44 94 GLY A C 1
ATOM 668 O O . GLY A 1 94 ? 3.224 0.515 10.045 1.00 79.44 94 GLY A O 1
ATOM 669 N N . ALA A 1 95 ? 1.024 0.118 10.165 1.00 78.81 95 ALA A N 1
ATOM 670 C CA . ALA A 1 95 ? 0.840 -0.108 8.730 1.00 78.81 95 ALA A CA 1
ATOM 671 C C . ALA A 1 95 ? 1.108 1.166 7.901 1.00 78.81 95 ALA A C 1
ATOM 673 O O . ALA A 1 95 ? 1.804 1.119 6.879 1.00 78.81 95 ALA A O 1
ATOM 674 N N . VAL A 1 96 ? 0.624 2.322 8.365 1.00 80.19 96 VAL A N 1
ATOM 675 C CA . VAL A 1 96 ? 0.906 3.642 7.770 1.00 80.19 96 VAL A CA 1
ATOM 676 C C . VAL A 1 96 ? 2.407 3.939 7.793 1.00 80.19 96 VAL A C 1
ATOM 678 O O . VAL A 1 96 ? 3.012 4.196 6.745 1.00 80.19 96 VAL A O 1
ATOM 681 N N . ALA A 1 97 ? 3.030 3.832 8.967 1.00 78.56 97 ALA A N 1
ATOM 682 C CA . ALA A 1 97 ? 4.440 4.142 9.171 1.00 78.56 97 ALA A CA 1
ATOM 683 C C . ALA A 1 97 ? 5.369 3.219 8.370 1.00 78.56 97 ALA A C 1
ATOM 685 O O . ALA A 1 97 ? 6.318 3.691 7.733 1.00 78.56 97 ALA A O 1
ATOM 686 N N . SER A 1 98 ? 5.090 1.913 8.353 1.00 76.62 98 SER A N 1
ATOM 687 C CA . SER A 1 98 ? 5.863 0.943 7.567 1.00 76.62 98 SER A CA 1
ATOM 688 C C . SER A 1 98 ? 5.782 1.239 6.070 1.00 76.62 98 SER A C 1
ATOM 690 O O . SER A 1 98 ? 6.804 1.232 5.386 1.00 76.62 98 SER A O 1
ATOM 692 N N . THR A 1 99 ? 4.610 1.611 5.559 1.00 79.94 99 THR A N 1
ATOM 693 C CA . THR A 1 99 ? 4.439 1.955 4.140 1.00 79.94 99 THR A CA 1
ATOM 694 C C . THR A 1 99 ? 5.223 3.207 3.764 1.00 79.94 99 THR A C 1
ATOM 696 O O . THR A 1 99 ? 5.967 3.202 2.778 1.00 79.94 99 THR A O 1
ATOM 699 N N . ALA A 1 100 ? 5.124 4.261 4.575 1.00 77.38 100 ALA A N 1
ATOM 700 C CA . ALA A 1 100 ? 5.873 5.495 4.354 1.00 77.38 100 ALA A CA 1
ATOM 701 C C . ALA A 1 100 ? 7.395 5.264 4.403 1.00 77.38 100 ALA A C 1
ATOM 703 O O . ALA A 1 100 ? 8.143 5.862 3.628 1.00 77.38 100 ALA A O 1
ATOM 704 N N . SER A 1 101 ? 7.851 4.364 5.278 1.00 76.38 101 SER A N 1
ATOM 705 C CA . SER A 1 101 ? 9.278 4.150 5.549 1.00 76.38 101 SER A CA 1
ATOM 706 C C . SER A 1 101 ? 9.928 3.080 4.667 1.00 76.38 101 SER A C 1
ATOM 708 O O . SER A 1 101 ? 11.144 3.100 4.486 1.00 76.38 101 SER A O 1
ATOM 710 N N . VAL A 1 102 ? 9.153 2.149 4.106 1.00 76.62 102 VAL A N 1
ATOM 711 C CA . VAL A 1 102 ? 9.662 1.028 3.295 1.00 76.62 102 VAL A CA 1
ATOM 712 C C . VAL A 1 102 ? 9.267 1.180 1.834 1.00 76.62 102 VAL A C 1
ATOM 714 O O . VAL A 1 102 ? 10.137 1.218 0.959 1.00 76.62 102 VAL A O 1
ATOM 717 N N . ALA A 1 103 ? 7.967 1.311 1.563 1.00 76.50 103 ALA A N 1
ATOM 718 C CA . ALA A 1 103 ? 7.462 1.325 0.198 1.00 76.50 103 ALA A CA 1
ATOM 719 C C . ALA A 1 103 ? 7.894 2.601 -0.534 1.00 76.50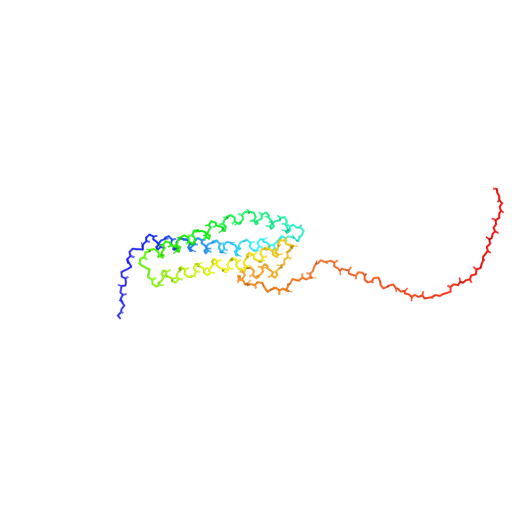 103 ALA A C 1
ATOM 721 O O . ALA A 1 103 ? 8.427 2.520 -1.641 1.00 76.50 103 ALA A O 1
ATOM 722 N N . ALA A 1 104 ? 7.765 3.779 0.088 1.00 79.31 104 ALA A N 1
ATOM 723 C CA . ALA A 1 104 ? 8.123 5.028 -0.587 1.00 79.31 104 ALA A CA 1
ATOM 724 C C . ALA A 1 104 ? 9.617 5.099 -0.983 1.00 79.31 104 ALA A C 1
ATOM 726 O O . ALA A 1 104 ? 9.906 5.409 -2.144 1.00 79.31 104 ALA A O 1
ATOM 727 N N . PRO A 1 105 ? 10.596 4.757 -0.116 1.00 78.50 105 PRO A N 1
ATOM 728 C CA . PRO A 1 105 ? 11.998 4.688 -0.533 1.00 78.50 105 PRO A CA 1
ATOM 729 C C . PRO A 1 105 ? 12.271 3.632 -1.607 1.00 78.50 105 PRO A C 1
ATOM 731 O O . PRO A 1 105 ? 13.083 3.876 -2.501 1.00 78.50 105 PRO A O 1
ATOM 734 N N . ALA A 1 106 ? 11.597 2.482 -1.551 1.00 80.69 106 ALA A N 1
ATOM 735 C CA . ALA A 1 106 ? 11.734 1.443 -2.564 1.00 80.69 106 ALA A CA 1
ATOM 736 C C . ALA A 1 106 ? 11.221 1.899 -3.937 1.00 80.69 106 ALA A C 1
ATOM 738 O O . ALA A 1 106 ? 11.926 1.745 -4.935 1.00 80.69 106 ALA A O 1
ATOM 739 N N . HIS A 1 107 ? 10.071 2.574 -3.987 1.00 81.50 107 HIS A N 1
ATOM 740 C CA . HIS A 1 107 ? 9.555 3.181 -5.215 1.00 81.50 107 HIS A CA 1
ATOM 741 C C . HIS A 1 107 ? 10.480 4.266 -5.775 1.00 81.50 107 HIS A C 1
ATOM 743 O O . HIS A 1 107 ? 10.668 4.319 -6.991 1.00 81.50 107 HIS A O 1
ATOM 749 N N . ARG A 1 108 ? 11.121 5.077 -4.921 1.00 83.00 108 ARG A N 1
ATOM 750 C CA . ARG A 1 108 ? 12.123 6.059 -5.378 1.00 83.00 108 ARG A CA 1
ATOM 751 C C . ARG A 1 108 ? 13.337 5.400 -6.027 1.00 83.00 108 ARG A C 1
ATOM 753 O O . ARG A 1 108 ? 13.804 5.884 -7.049 1.00 83.00 108 ARG A O 1
ATOM 760 N N . ARG A 1 109 ? 13.841 4.293 -5.472 1.00 81.62 109 ARG A N 1
ATOM 761 C CA . ARG A 1 109 ? 14.969 3.557 -6.076 1.00 81.62 109 ARG A CA 1
ATOM 762 C C . ARG A 1 109 ? 14.587 2.940 -7.419 1.00 81.62 109 ARG A C 1
ATOM 764 O O . ARG A 1 109 ? 15.362 3.012 -8.365 1.00 81.62 109 ARG A O 1
ATOM 771 N N . MET A 1 110 ? 13.370 2.410 -7.512 1.00 83.06 110 MET A N 1
ATOM 772 C CA . MET A 1 110 ? 12.831 1.851 -8.751 1.00 83.06 110 MET A CA 1
ATOM 773 C C . MET A 1 110 ? 12.602 2.893 -9.851 1.00 83.06 110 MET A C 1
ATOM 775 O O . MET A 1 110 ? 12.594 2.529 -11.022 1.00 83.06 110 MET A O 1
ATOM 779 N N . ALA A 1 111 ? 12.471 4.180 -9.518 1.00 85.44 111 ALA A N 1
ATOM 780 C CA . ALA A 1 111 ? 12.332 5.231 -10.527 1.00 85.44 111 ALA A CA 1
ATOM 781 C C . ALA A 1 111 ? 13.558 5.329 -11.460 1.00 85.44 111 ALA A C 1
ATOM 783 O O . ALA A 1 111 ? 13.422 5.773 -12.597 1.00 85.44 111 ALA A O 1
ATOM 784 N N . GLY A 1 112 ? 14.740 4.896 -10.999 1.00 81.56 112 GLY A N 1
ATOM 785 C CA . GLY A 1 112 ? 15.981 4.907 -11.780 1.00 81.56 112 GLY A CA 1
ATOM 786 C C . GLY A 1 112 ? 16.250 3.643 -12.606 1.00 81.56 112 GLY A C 1
ATOM 787 O O . GLY A 1 112 ? 17.184 3.642 -13.402 1.00 81.56 112 GLY A O 1
ATOM 788 N N . GLY A 1 113 ? 15.470 2.570 -12.431 1.00 81.75 113 GLY A N 1
ATOM 789 C CA . GLY A 1 113 ? 15.687 1.301 -13.132 1.00 81.75 113 GLY A CA 1
ATOM 790 C C . GLY A 1 113 ? 15.104 0.089 -12.406 1.00 81.75 113 GLY A C 1
ATOM 791 O O . GLY A 1 113 ? 14.787 0.148 -11.213 1.00 81.75 113 GLY A O 1
ATOM 792 N N . ARG A 1 114 ? 14.952 -1.020 -13.140 1.00 81.69 114 ARG A N 1
ATOM 793 C CA . ARG A 1 114 ? 14.426 -2.279 -12.606 1.00 81.69 114 ARG A CA 1
ATOM 794 C C . ARG A 1 114 ? 15.466 -2.962 -11.716 1.00 81.69 114 ARG A C 1
ATOM 796 O O . ARG A 1 114 ? 16.656 -2.973 -12.009 1.00 81.69 114 ARG A O 1
ATOM 803 N N . SER A 1 115 ? 15.002 -3.555 -10.620 1.00 80.69 115 SER A N 1
ATOM 804 C CA . SER A 1 115 ? 15.805 -4.402 -9.740 1.00 80.69 115 SER A CA 1
ATOM 805 C C . SER A 1 115 ? 14.915 -5.502 -9.173 1.00 80.69 115 SER A C 1
ATOM 807 O O . SER A 1 115 ? 14.020 -5.225 -8.373 1.00 80.69 115 SER A O 1
ATOM 809 N N . ASP A 1 116 ? 15.172 -6.756 -9.548 1.00 76.38 116 ASP A N 1
ATOM 810 C CA . ASP A 1 116 ? 14.379 -7.902 -9.076 1.00 76.38 116 ASP A CA 1
ATOM 811 C C . ASP A 1 116 ? 14.473 -8.080 -7.552 1.00 76.38 116 ASP A C 1
ATOM 813 O O . ASP A 1 116 ? 13.514 -8.492 -6.901 1.00 76.38 116 ASP A O 1
ATOM 817 N N . VAL A 1 117 ? 15.605 -7.695 -6.952 1.00 73.00 117 VAL A N 1
ATOM 818 C CA . VAL A 1 117 ? 15.776 -7.642 -5.492 1.00 73.00 117 VAL A CA 1
ATOM 819 C C . VAL A 1 117 ? 14.827 -6.617 -4.869 1.00 73.00 117 VAL A C 1
ATOM 821 O O . VAL A 1 117 ? 14.206 -6.900 -3.847 1.00 73.00 117 VAL A O 1
ATOM 824 N N . SER A 1 118 ? 14.669 -5.447 -5.494 1.00 72.19 118 SER A N 1
ATOM 825 C CA . SER A 1 118 ? 13.759 -4.407 -4.999 1.00 72.19 118 SER A CA 1
ATOM 826 C C . SER A 1 118 ? 12.294 -4.835 -5.117 1.00 72.19 118 SER A C 1
ATOM 828 O O . SER A 1 118 ? 11.530 -4.613 -4.181 1.00 72.19 118 SER A O 1
ATOM 830 N N . LEU A 1 119 ? 11.926 -5.525 -6.203 1.00 74.06 119 LEU A N 1
ATOM 831 C CA . LEU A 1 119 ? 10.592 -6.112 -6.386 1.00 74.06 119 LEU A CA 1
ATOM 832 C C . LEU A 1 119 ? 10.282 -7.195 -5.343 1.00 74.06 119 LEU A C 1
ATOM 834 O O . LEU A 1 119 ? 9.218 -7.171 -4.727 1.00 74.06 119 LEU A O 1
ATOM 838 N N . ARG A 1 120 ? 11.226 -8.108 -5.082 1.00 74.56 120 ARG A N 1
ATOM 839 C CA . ARG A 1 120 ? 11.062 -9.156 -4.057 1.00 74.56 120 ARG A CA 1
ATOM 840 C C . ARG A 1 120 ? 10.956 -8.582 -2.646 1.00 74.56 120 ARG A C 1
ATOM 842 O O . ARG A 1 120 ? 10.163 -9.071 -1.847 1.00 74.56 120 ARG A O 1
ATOM 849 N N . LEU A 1 121 ? 11.742 -7.554 -2.324 1.00 71.38 121 LEU A N 1
ATOM 850 C CA . LEU A 1 121 ? 11.696 -6.920 -1.004 1.00 71.38 121 LEU A CA 1
ATOM 851 C C . LEU A 1 121 ? 10.403 -6.128 -0.791 1.00 71.38 121 LEU A C 1
ATOM 853 O O . LEU A 1 121 ? 9.851 -6.184 0.304 1.00 71.38 121 LEU A O 1
ATOM 857 N N . LEU A 1 122 ? 9.880 -5.481 -1.834 1.00 74.00 122 LEU A N 1
ATOM 858 C CA . LEU A 1 122 ? 8.559 -4.850 -1.807 1.00 74.00 122 LEU A CA 1
ATOM 859 C C . LEU A 1 122 ? 7.429 -5.858 -1.616 1.00 74.00 122 LEU A C 1
ATOM 861 O O . LEU A 1 122 ? 6.573 -5.638 -0.764 1.00 74.00 122 LEU A O 1
ATOM 865 N N . ALA A 1 123 ? 7.461 -6.979 -2.342 1.00 74.69 123 ALA A N 1
ATOM 866 C CA . ALA A 1 123 ? 6.489 -8.058 -2.168 1.00 74.69 123 ALA A CA 1
ATOM 867 C C . ALA A 1 123 ? 6.528 -8.663 -0.755 1.00 74.69 123 ALA A C 1
ATOM 869 O O . ALA A 1 123 ? 5.502 -9.078 -0.231 1.00 74.69 123 ALA A O 1
ATOM 870 N N . ALA A 1 124 ? 7.700 -8.677 -0.118 1.00 75.88 124 ALA A N 1
ATOM 871 C CA . ALA A 1 124 ? 7.874 -9.159 1.250 1.00 75.88 124 ALA A CA 1
ATOM 872 C C . ALA A 1 124 ? 7.666 -8.079 2.333 1.00 75.88 124 ALA A C 1
ATOM 874 O O . ALA A 1 124 ? 7.855 -8.378 3.513 1.00 75.88 124 ALA A O 1
ATOM 875 N N . GLY A 1 125 ? 7.366 -6.826 1.967 1.00 68.62 125 GLY A N 1
ATOM 876 C CA . GLY A 1 125 ? 7.248 -5.709 2.915 1.00 68.62 125 GLY A CA 1
ATOM 877 C C . GLY A 1 125 ? 8.543 -5.382 3.674 1.00 68.62 125 GLY A C 1
ATOM 878 O O . GLY A 1 125 ? 8.500 -4.848 4.782 1.00 68.62 125 GLY A O 1
ATOM 879 N N . ARG A 1 126 ? 9.713 -5.727 3.123 1.00 69.50 126 ARG A N 1
ATOM 880 C CA . ARG A 1 126 ? 11.008 -5.608 3.812 1.00 69.50 126 ARG A CA 1
ATOM 881 C C . ARG A 1 126 ? 11.734 -4.303 3.466 1.00 69.50 126 ARG A C 1
ATOM 883 O O . ARG A 1 126 ? 11.786 -3.925 2.295 1.00 69.50 126 ARG A O 1
ATOM 890 N N . PRO A 1 127 ? 12.370 -3.639 4.451 1.00 58.97 127 PRO A N 1
ATOM 891 C CA . PRO A 1 127 ? 13.149 -2.431 4.208 1.00 58.97 127 PRO A CA 1
ATOM 892 C C . PRO A 1 127 ? 14.359 -2.705 3.307 1.00 58.97 127 PRO A C 1
ATOM 894 O O . PRO A 1 127 ? 15.074 -3.696 3.464 1.00 58.97 127 PRO A O 1
ATOM 897 N N . LEU A 1 128 ? 14.633 -1.773 2.392 1.00 59.25 128 LEU A N 1
ATOM 898 C CA . LEU A 1 128 ? 15.849 -1.781 1.582 1.00 59.25 128 LEU A CA 1
ATOM 899 C C . LEU A 1 128 ? 17.011 -1.174 2.371 1.00 59.25 128 LEU A C 1
ATOM 901 O O . LEU A 1 128 ? 16.988 0.009 2.715 1.00 59.25 128 LEU A O 1
ATOM 905 N N . ARG A 1 129 ? 18.083 -1.945 2.582 1.00 69.25 129 ARG A N 1
ATOM 906 C CA . ARG A 1 129 ? 19.334 -1.401 3.129 1.00 69.25 129 ARG A CA 1
ATOM 907 C C . ARG A 1 129 ? 19.934 -0.360 2.164 1.00 69.25 129 ARG A C 1
ATOM 909 O O . ARG A 1 129 ? 19.948 -0.575 0.947 1.00 69.25 129 ARG A O 1
ATOM 916 N N . PRO A 1 130 ? 20.393 0.807 2.643 1.00 52.75 130 PRO A N 1
ATOM 917 C CA . PRO A 1 130 ? 21.248 1.695 1.855 1.00 52.75 130 PRO A CA 1
ATOM 918 C C . PRO A 1 130 ? 22.532 0.952 1.455 1.00 52.75 130 PRO A C 1
ATOM 920 O O . PRO A 1 130 ? 23.166 0.350 2.312 1.00 52.75 130 PRO A O 1
ATOM 923 N N . GLY A 1 131 ? 22.886 0.949 0.164 1.00 56.41 131 GLY A N 1
ATOM 924 C CA . GLY A 1 131 ? 24.162 0.399 -0.329 1.00 56.41 131 GLY A CA 1
ATOM 925 C C . GLY A 1 131 ? 24.094 -0.873 -1.184 1.00 56.41 131 GLY A C 1
ATOM 926 O O . GLY A 1 131 ? 25.078 -1.205 -1.826 1.00 56.41 131 GLY A O 1
ATOM 927 N N . SER A 1 132 ? 22.949 -1.556 -1.287 1.00 55.94 132 SER A N 1
ATOM 928 C CA . SER A 1 132 ? 22.797 -2.756 -2.136 1.00 55.94 132 SER A CA 1
ATOM 929 C C . SER A 1 132 ? 22.321 -2.440 -3.562 1.00 55.94 132 SER A C 1
ATOM 931 O O . SER A 1 132 ? 21.574 -3.217 -4.159 1.00 55.94 132 SER A O 1
ATOM 933 N N . GLY A 1 133 ? 22.658 -1.254 -4.078 1.00 49.00 133 GLY A N 1
ATOM 934 C CA . GLY A 1 133 ? 22.358 -0.879 -5.456 1.00 49.00 133 GLY A CA 1
ATOM 935 C C . GLY A 1 133 ? 23.201 -1.739 -6.382 1.00 49.00 133 GLY A C 1
ATOM 936 O O . GLY A 1 133 ? 24.360 -1.419 -6.616 1.00 49.00 133 GLY A O 1
ATOM 937 N N . GLY A 1 134 ? 22.624 -2.851 -6.839 1.00 50.12 134 GLY A N 1
ATOM 938 C CA . GLY A 1 134 ? 23.240 -3.758 -7.791 1.00 50.12 134 GLY A CA 1
ATOM 939 C C . GLY A 1 134 ? 23.678 -2.985 -9.024 1.00 50.12 134 GLY A C 1
ATOM 940 O O . GLY A 1 134 ? 22.860 -2.571 -9.841 1.00 50.12 134 GLY A O 1
ATOM 941 N N . THR A 1 135 ? 24.984 -2.806 -9.150 1.00 49.75 135 THR A N 1
ATOM 942 C CA . THR A 1 135 ? 25.657 -2.373 -10.369 1.00 49.75 135 THR A CA 1
ATOM 943 C C . THR A 1 135 ? 25.794 -3.534 -11.349 1.00 49.75 135 THR A C 1
ATOM 945 O O . THR A 1 135 ? 26.769 -3.593 -12.080 1.00 49.75 135 THR A O 1
ATOM 948 N N . ASP A 1 136 ? 24.845 -4.461 -11.393 1.00 53.19 136 ASP A N 1
ATOM 949 C CA . ASP A 1 136 ? 24.955 -5.653 -12.221 1.00 53.19 136 ASP A CA 1
ATOM 950 C C . ASP A 1 136 ? 23.764 -5.659 -13.167 1.00 53.19 136 ASP A C 1
ATOM 952 O O . ASP A 1 136 ? 22.677 -6.071 -12.777 1.00 53.19 136 ASP A O 1
ATOM 956 N N . SER A 1 137 ? 23.970 -5.097 -14.369 1.00 53.16 137 SER A N 1
ATOM 957 C CA . SER A 1 137 ? 23.283 -5.406 -15.649 1.00 53.16 137 SER A CA 1
ATOM 958 C C . SER A 1 137 ? 23.253 -4.239 -16.649 1.00 53.16 137 SER A C 1
ATOM 960 O O . SER A 1 137 ? 22.694 -4.380 -17.728 1.00 53.16 137 SER A O 1
ATOM 962 N N . CYS A 1 138 ? 23.914 -3.101 -16.401 1.00 48.81 138 CYS A N 1
ATOM 963 C CA . CYS A 1 138 ? 24.208 -2.163 -17.492 1.00 48.81 138 CYS A CA 1
ATOM 964 C C . CYS A 1 138 ? 25.540 -2.534 -18.144 1.00 48.81 138 CYS A C 1
ATOM 966 O O . CYS A 1 138 ? 26.564 -1.922 -17.847 1.00 48.81 138 CYS A O 1
ATOM 968 N N . GLY A 1 139 ? 25.519 -3.560 -19.001 1.00 50.25 139 GLY A N 1
ATOM 969 C CA . GLY A 1 139 ? 26.242 -3.575 -20.280 1.00 50.25 139 GLY A CA 1
ATOM 970 C C . GLY A 1 139 ? 27.695 -3.096 -20.315 1.00 50.25 139 GLY A C 1
ATOM 971 O O . GLY A 1 139 ? 28.147 -2.639 -21.360 1.00 50.25 139 GLY A O 1
ATOM 972 N N . ARG A 1 140 ? 28.464 -3.195 -19.227 1.00 46.59 140 ARG A N 1
ATOM 973 C CA . ARG A 1 140 ? 29.881 -2.842 -19.225 1.00 46.59 140 ARG A CA 1
ATOM 974 C C . ARG A 1 140 ? 30.669 -4.081 -19.622 1.00 46.59 140 ARG A C 1
ATOM 976 O O . ARG A 1 140 ? 31.463 -4.614 -18.853 1.00 46.59 140 ARG A O 1
ATOM 983 N N . ARG A 1 141 ? 30.488 -4.489 -20.885 1.00 49.34 141 ARG A N 1
ATOM 984 C CA . ARG A 1 141 ? 31.594 -5.040 -21.670 1.00 49.34 141 ARG A CA 1
ATOM 985 C C . ARG A 1 141 ? 32.650 -3.939 -21.689 1.00 49.34 141 ARG A C 1
ATOM 987 O O . ARG A 1 141 ? 32.700 -3.100 -22.581 1.00 49.34 141 ARG A O 1
ATOM 994 N N . ARG A 1 142 ? 33.462 -3.894 -20.633 1.00 47.81 142 ARG A N 1
ATOM 995 C CA . ARG A 1 142 ? 34.772 -3.277 -20.690 1.00 47.81 142 ARG A CA 1
ATOM 996 C C . ARG A 1 142 ? 35.513 -4.142 -21.701 1.00 47.81 142 ARG A C 1
ATOM 998 O O . ARG A 1 142 ? 36.039 -5.194 -21.359 1.00 47.81 142 ARG A O 1
ATOM 1005 N N . LEU A 1 143 ? 35.441 -3.742 -22.969 1.00 52.84 143 LEU A N 1
ATOM 1006 C CA . LEU A 1 143 ? 36.468 -4.061 -23.940 1.00 52.84 143 LEU A CA 1
ATOM 1007 C C . LEU A 1 143 ? 37.744 -3.499 -23.327 1.00 52.84 143 LEU A C 1
ATOM 1009 O O . LEU A 1 143 ? 38.076 -2.326 -23.484 1.00 52.84 143 LEU A O 1
ATOM 1013 N N . THR A 1 144 ? 38.408 -4.322 -22.527 1.00 49.03 144 THR A N 1
ATOM 1014 C CA . THR A 1 144 ? 39.817 -4.158 -22.246 1.00 49.03 144 THR A CA 1
ATOM 1015 C C . THR A 1 144 ? 40.478 -4.378 -23.597 1.00 49.03 144 THR A C 1
ATOM 1017 O O . THR A 1 144 ? 40.822 -5.496 -23.966 1.00 49.03 144 THR A O 1
ATOM 1020 N N . VAL A 1 145 ? 40.560 -3.309 -24.392 1.00 58.03 145 VAL A N 1
ATOM 1021 C CA . VAL A 1 145 ? 41.572 -3.200 -25.431 1.00 58.03 145 VAL A CA 1
ATOM 1022 C C . VAL A 1 145 ? 42.875 -3.207 -24.653 1.00 58.03 145 VAL A C 1
ATOM 1024 O O . VAL A 1 145 ? 43.340 -2.182 -24.159 1.00 58.03 145 VAL A O 1
ATOM 1027 N N . THR A 1 146 ? 43.408 -4.407 -24.446 1.00 53.91 146 THR A N 1
ATOM 1028 C CA . THR A 1 146 ? 44.806 -4.596 -24.111 1.00 53.91 146 THR A CA 1
ATOM 1029 C C . THR A 1 146 ? 45.561 -3.980 -25.277 1.00 53.91 146 THR A C 1
ATOM 1031 O O . THR A 1 146 ? 45.701 -4.594 -26.332 1.00 53.91 146 THR A O 1
ATOM 1034 N N . MET A 1 147 ? 45.957 -2.715 -25.124 1.00 54.31 147 MET A N 1
ATOM 1035 C CA . MET A 1 147 ? 46.923 -2.068 -25.996 1.00 54.31 147 MET A CA 1
ATOM 1036 C C . MET A 1 147 ? 48.214 -2.872 -25.846 1.00 54.31 147 MET A C 1
ATOM 1038 O O . MET A 1 147 ? 48.996 -2.677 -24.914 1.00 54.31 147 MET A O 1
ATOM 1042 N N . GLY A 1 148 ? 48.373 -3.852 -26.734 1.00 46.28 148 GLY A N 1
ATOM 1043 C CA . GLY A 1 148 ? 49.598 -4.596 -26.945 1.00 46.28 148 GLY A CA 1
ATOM 1044 C C . GLY A 1 148 ? 50.661 -3.618 -27.410 1.00 46.28 148 GLY A C 1
ATOM 1045 O O . GLY A 1 148 ? 50.777 -3.294 -28.586 1.00 46.28 148 GLY A O 1
ATOM 1046 N N . ARG A 1 149 ? 51.407 -3.108 -26.439 1.00 56.56 149 ARG A N 1
ATOM 1047 C CA . ARG A 1 149 ? 52.654 -2.390 -26.621 1.00 56.56 149 ARG A CA 1
ATOM 1048 C C . ARG A 1 149 ? 53.698 -3.414 -27.071 1.00 56.56 149 ARG A C 1
ATOM 1050 O O . ARG A 1 149 ? 54.319 -4.056 -26.231 1.00 56.56 149 ARG A O 1
ATOM 1057 N N . THR A 1 150 ? 53.899 -3.562 -28.376 1.00 56.72 150 THR A N 1
ATOM 1058 C CA . THR A 1 150 ? 55.134 -4.140 -28.923 1.00 56.72 150 THR A CA 1
ATOM 1059 C C . THR A 1 150 ? 55.932 -3.041 -29.594 1.00 56.72 150 THR A C 1
ATOM 1061 O O . THR A 1 150 ? 55.463 -2.336 -30.483 1.00 56.72 150 THR A O 1
ATOM 1064 N N . ALA A 1 151 ? 57.129 -2.868 -29.057 1.00 51.84 151 ALA A N 1
ATOM 1065 C CA . ALA A 1 151 ? 58.115 -1.902 -29.463 1.00 51.84 151 ALA A CA 1
ATOM 1066 C C . ALA A 1 151 ? 58.785 -2.273 -30.797 1.00 51.84 151 ALA A C 1
ATOM 1068 O O . ALA A 1 151 ? 58.933 -3.447 -31.118 1.00 51.84 151 ALA A O 1
ATOM 1069 N N . SER A 1 152 ? 59.333 -1.227 -31.416 1.00 51.91 152 SER A N 1
ATOM 1070 C CA . SER A 1 152 ? 60.623 -1.188 -32.116 1.00 51.91 152 SER A CA 1
ATOM 1071 C C . SER A 1 152 ? 60.784 -1.713 -33.545 1.00 51.91 152 SER A C 1
ATOM 1073 O O . SER A 1 152 ? 60.360 -2.800 -33.909 1.00 51.91 152 SER A O 1
ATOM 1075 N N . ALA A 1 153 ? 61.615 -0.923 -34.243 1.00 52.28 153 ALA A N 1
ATOM 1076 C CA . ALA A 1 153 ? 62.228 -1.069 -35.563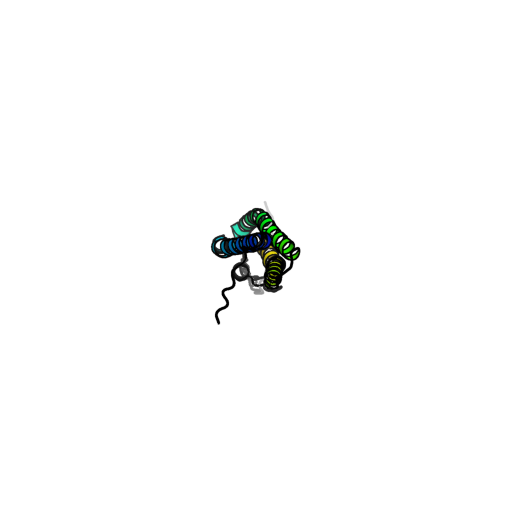 1.00 52.28 153 ALA A CA 1
ATOM 1077 C C . ALA A 1 153 ? 61.273 -0.759 -36.734 1.00 52.28 153 ALA A C 1
ATOM 1079 O O . ALA A 1 153 ? 60.176 -1.276 -36.803 1.00 52.28 153 ALA A O 1
ATOM 1080 N N . GLN A 1 154 ? 61.596 0.107 -37.694 1.00 57.16 154 GLN A N 1
ATOM 1081 C CA . GLN A 1 154 ? 62.911 0.353 -38.267 1.00 57.16 154 GLN A CA 1
ATOM 1082 C C . GLN A 1 154 ? 62.925 1.729 -38.954 1.00 57.16 154 GLN A C 1
ATOM 1084 O O . GLN A 1 154 ? 62.025 2.092 -39.705 1.00 57.16 154 GLN A O 1
ATOM 1089 N N . ARG A 1 155 ? 63.967 2.501 -38.660 1.00 57.91 155 ARG A N 1
ATOM 1090 C CA . ARG A 1 155 ? 64.368 3.729 -39.348 1.00 57.91 155 ARG A CA 1
ATOM 1091 C C . ARG A 1 155 ? 65.043 3.328 -40.663 1.00 57.91 155 ARG A C 1
ATOM 1093 O O . ARG A 1 155 ? 65.984 2.558 -40.555 1.00 57.91 155 ARG A O 1
ATOM 1100 N N . LEU A 1 156 ? 64.654 3.876 -41.820 1.00 57.06 156 LEU A N 1
ATOM 1101 C CA . LEU A 1 156 ? 65.536 4.157 -42.975 1.00 57.06 156 LEU A CA 1
ATOM 1102 C C . LEU A 1 156 ? 64.874 5.179 -43.948 1.00 57.06 156 LEU A C 1
ATOM 1104 O O . LEU A 1 156 ? 63.669 5.405 -43.839 1.00 57.06 156 LEU A O 1
ATOM 1108 N N . PRO A 1 157 ? 65.660 5.877 -44.801 1.00 61.56 157 PRO A N 1
ATOM 1109 C CA . PRO A 1 157 ? 65.412 7.267 -45.193 1.00 61.56 157 PRO A CA 1
ATOM 1110 C C . PRO A 1 157 ? 64.946 7.492 -46.647 1.00 61.56 157 PRO A C 1
ATOM 1112 O O . PRO A 1 157 ? 65.106 6.637 -47.505 1.00 61.56 157 PRO A O 1
ATOM 1115 N N . ALA A 1 158 ? 64.456 8.721 -46.859 1.00 60.28 158 ALA A N 1
ATOM 1116 C CA . ALA A 1 158 ? 64.535 9.599 -48.034 1.00 60.28 158 ALA A C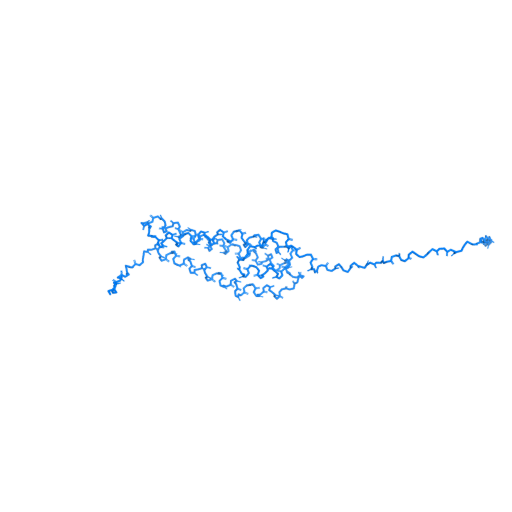A 1
ATOM 1117 C C . ALA A 1 158 ? 64.355 9.031 -49.457 1.00 60.28 158 ALA A C 1
ATOM 1119 O O . ALA A 1 158 ? 65.212 8.332 -49.981 1.00 60.28 158 ALA A O 1
ATOM 1120 N N . SER A 1 159 ? 63.376 9.594 -50.170 1.00 61.06 159 SER A N 1
ATOM 1121 C CA . SER A 1 159 ? 63.571 9.979 -51.572 1.00 61.06 159 SER A CA 1
ATOM 1122 C C . SER A 1 159 ? 62.645 11.138 -51.944 1.00 61.06 159 SER A C 1
ATOM 1124 O O . SER A 1 159 ? 61.439 10.978 -52.118 1.00 61.06 159 SER A O 1
ATOM 1126 N N . SER A 1 160 ? 63.242 12.319 -52.047 1.00 66.81 160 SER A N 1
ATOM 1127 C CA . SER A 1 160 ? 62.763 13.452 -52.831 1.00 66.81 160 SER A CA 1
ATOM 1128 C C . SER A 1 160 ? 62.734 13.091 -54.319 1.00 66.81 160 SER A C 1
ATOM 1130 O O . SER A 1 160 ? 63.750 12.640 -54.846 1.00 66.81 160 SER A O 1
ATOM 1132 N N . VAL A 1 161 ? 61.618 13.356 -55.000 1.00 67.69 161 VAL A N 1
ATOM 1133 C CA . VAL A 1 161 ? 61.548 13.424 -56.468 1.00 67.69 161 VAL A CA 1
ATOM 1134 C C . VAL A 1 161 ? 60.771 14.687 -56.854 1.00 67.69 161 VAL A C 1
ATOM 1136 O O . VAL A 1 161 ? 59.619 14.823 -56.443 1.00 67.69 161 VAL A O 1
ATOM 1139 N N . PRO A 1 162 ? 61.377 15.621 -57.606 1.00 67.06 162 PRO A N 1
ATOM 1140 C CA . PRO A 1 162 ? 60.676 16.697 -58.295 1.00 67.06 162 PRO A CA 1
ATOM 1141 C C . PRO A 1 162 ? 60.350 16.297 -59.746 1.00 67.06 162 PRO A C 1
ATOM 1143 O O . PRO A 1 162 ? 61.080 15.510 -60.347 1.00 67.06 162 PRO A O 1
ATOM 1146 N N . GLY A 1 163 ? 59.327 16.921 -60.336 1.00 67.00 163 GLY A N 1
ATOM 1147 C CA . GLY A 1 163 ? 59.211 17.060 -61.793 1.00 67.00 163 GLY A CA 1
ATOM 1148 C C . GLY A 1 163 ? 57.841 16.709 -62.368 1.00 67.00 163 GLY A C 1
ATOM 1149 O O . GLY A 1 163 ? 57.455 15.543 -62.379 1.00 67.00 163 GLY A O 1
ATOM 1150 N N . GLY A 1 164 ? 57.161 17.732 -62.887 1.00 60.00 164 GLY A N 1
ATOM 1151 C CA . GLY A 1 164 ? 55.905 17.668 -63.631 1.00 60.00 164 GLY A CA 1
ATOM 1152 C C . GLY A 1 164 ? 55.288 19.048 -63.729 1.00 60.00 164 GLY A C 1
ATOM 1153 O O . GLY A 1 164 ? 54.455 19.348 -62.851 1.00 60.00 164 GLY A O 1
#

Secondary structure (DSSP, 8-state):
-------PPPPHHHHHHHHHHHHHHHHHHHIIIIIHHHHHTS-HHHHHHHHHHHHHHHHHHHHHHHHHHHHHHHHHTTS---HHHHHHHHHHHHHHHHIIIIIHHHHHHHTT---HHHHHHHHTTPPPPTT-----SS----------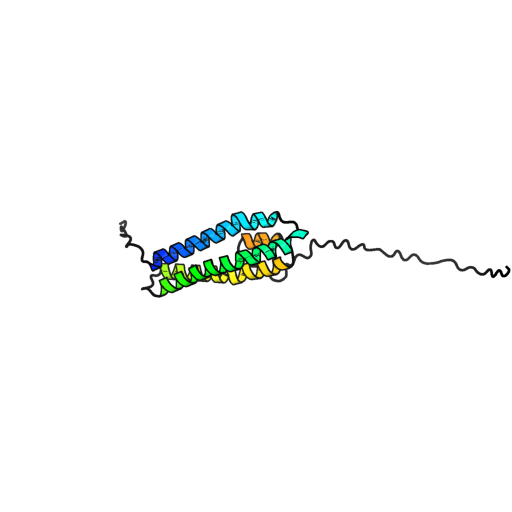----------------